Protein AF-A0A6N7YQ61-F1 (afdb_monomer_lite)

Sequence (126 aa):
MSHRLPLGLLAAAIGGLSLVPASASAATCSLSADDKYHKANNAKPTYTRSLKATGGASCATAKKMIGAYYKCRVSGGKGKKGRCSKKVLGYSCSEKRSNVIATQFDATATCRKGKARIVTAYTQFT

Secondary structure (DSSP, 8-state):
--------------------------EEPP--HHHHEE--TTS--EEEEEEEEETT--HHHHHHHHHHHHHHHHGGG-GGG----S-BTTBEEEEEEES--SSEEEEEEEEEETTEEEEEEEEEE-

Radius of gyration: 25.54 Å; chains: 1; bounding box: 71×47×73 Å

pLDDT: mean 81.06, std 17.14, range [39.16, 96.38]

Foldseek 3Di:
DDDDDDDDDDDPPPPPPPPPPPQFPKDWADADPVLQWDDDPPEFIKGWPTKIKTQPDDSVNLSVQSRQQVCQQCPPNCHPNGHRCDAGVNWGKDKDWDPDDPFKTKIWIWTDDPRIIMIIIMMTTD

Structure (mmCIF, N/CA/C/O backbone):
data_AF-A0A6N7YQ61-F1
#
_entry.id   AF-A0A6N7YQ61-F1
#
loop_
_atom_site.group_PDB
_atom_site.id
_atom_site.type_symbol
_atom_site.label_atom_id
_atom_site.label_alt_id
_atom_site.label_comp_id
_atom_site.label_asym_id
_atom_site.label_entity_id
_atom_site.label_seq_id
_atom_site.pdbx_PDB_ins_code
_atom_site.Cartn_x
_atom_site.Cartn_y
_atom_site.Cartn_z
_atom_site.occupancy
_atom_site.B_iso_or_equiv
_atom_site.auth_seq_id
_atom_site.auth_comp_id
_atom_site.auth_asym_id
_atom_site.auth_atom_id
_atom_site.pdbx_PDB_model_num
ATOM 1 N N . MET A 1 1 ? -56.473 28.124 59.358 1.00 42.25 1 MET A N 1
ATOM 2 C CA . MET A 1 1 ? -56.024 27.712 58.012 1.00 42.25 1 MET A CA 1
ATOM 3 C C . MET A 1 1 ? -54.699 28.402 57.762 1.00 42.25 1 MET A C 1
ATOM 5 O O . MET A 1 1 ? -54.674 29.607 57.563 1.00 42.25 1 MET A O 1
ATOM 9 N N . SER A 1 2 ? -53.605 27.665 57.921 1.00 47.38 2 SER A N 1
ATOM 10 C CA . SER A 1 2 ? -52.240 28.195 57.923 1.00 47.38 2 SER A CA 1
ATOM 11 C C . SER A 1 2 ? -51.513 27.661 56.705 1.00 47.38 2 SER A C 1
ATOM 13 O O . SER A 1 2 ? -51.377 26.450 56.646 1.00 47.38 2 SER A O 1
ATOM 15 N N . HIS A 1 3 ? -50.993 28.504 55.810 1.00 39.16 3 HIS A N 1
ATOM 16 C CA . HIS A 1 3 ? -49.877 28.104 54.943 1.00 39.16 3 HIS A CA 1
ATOM 17 C C . HIS A 1 3 ? -48.919 29.278 54.718 1.00 39.16 3 HIS A C 1
ATOM 19 O O . HIS A 1 3 ? -49.304 30.360 54.285 1.00 39.16 3 HIS A O 1
ATOM 25 N N . ARG A 1 4 ? -47.667 29.026 55.109 1.00 49.88 4 ARG A N 1
ATOM 26 C CA . ARG A 1 4 ? -46.493 29.899 55.070 1.00 49.88 4 ARG A CA 1
ATOM 27 C C . ARG A 1 4 ? -45.830 29.816 53.687 1.00 49.88 4 ARG A C 1
ATOM 29 O O . ARG A 1 4 ? -45.747 28.723 53.137 1.00 49.88 4 ARG A O 1
ATOM 36 N N . LEU A 1 5 ? -45.292 30.927 53.177 1.00 58.22 5 LEU A N 1
ATOM 37 C CA . LEU A 1 5 ? -44.213 30.919 52.171 1.00 58.22 5 LEU A CA 1
ATOM 38 C C . LEU A 1 5 ? -42.881 30.607 52.880 1.00 58.22 5 LEU A C 1
ATOM 40 O O . LEU A 1 5 ? -42.706 31.070 54.012 1.00 58.22 5 LEU A O 1
ATOM 44 N N . PRO A 1 6 ? -41.938 29.865 52.259 1.00 54.31 6 PRO A N 1
ATOM 45 C CA . PRO A 1 6 ? -40.820 30.577 51.618 1.00 54.31 6 PRO A CA 1
ATOM 46 C C . PRO A 1 6 ? -40.117 29.871 50.428 1.00 54.31 6 PRO A C 1
ATOM 48 O O . PRO A 1 6 ? -40.1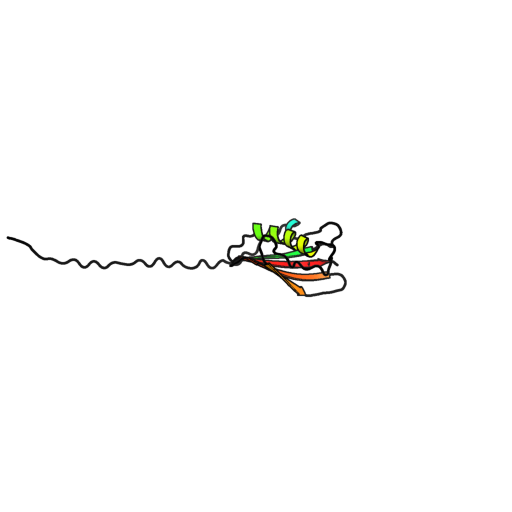05 28.653 50.301 1.00 54.31 6 PRO A O 1
ATOM 51 N N . LEU A 1 7 ? -39.495 30.713 49.592 1.00 53.50 7 LEU A N 1
ATOM 52 C CA . LEU A 1 7 ? -38.112 30.651 49.079 1.00 53.50 7 LEU A CA 1
ATOM 53 C C . LEU A 1 7 ? -37.510 29.282 48.676 1.00 53.50 7 LEU A C 1
ATOM 55 O O . LEU A 1 7 ? -37.196 28.450 49.522 1.00 53.50 7 LEU A O 1
ATOM 59 N N . GLY A 1 8 ? -37.186 29.125 47.386 1.00 46.88 8 GLY A N 1
ATOM 60 C CA . GLY A 1 8 ? -36.375 28.011 46.883 1.00 46.88 8 GLY A CA 1
ATOM 61 C C . GLY A 1 8 ? -35.829 28.258 45.476 1.00 46.88 8 GLY A C 1
ATOM 62 O O . GLY A 1 8 ? -36.422 27.835 44.490 1.00 46.88 8 GLY A O 1
ATOM 63 N N . LEU A 1 9 ? -34.69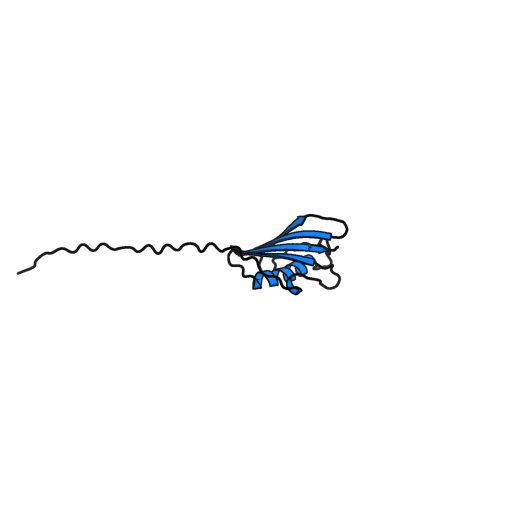9 28.964 45.390 1.00 50.28 9 LEU A N 1
ATOM 64 C CA . LEU A 1 9 ? -33.881 29.112 44.184 1.00 50.28 9 LEU A CA 1
ATOM 65 C C . LEU A 1 9 ? -33.262 27.739 43.841 1.00 50.28 9 LEU A C 1
ATOM 67 O O . LEU A 1 9 ? -32.331 27.307 44.516 1.00 50.28 9 LEU A O 1
ATOM 71 N N . LEU A 1 10 ? -33.752 27.043 42.811 1.00 47.97 10 LEU A N 1
ATOM 72 C CA . LEU A 1 10 ? -33.056 25.880 42.242 1.00 47.97 10 LEU A CA 1
ATOM 73 C C . LEU A 1 10 ? -32.352 26.302 40.948 1.00 47.97 10 LEU A C 1
ATOM 75 O O . LEU A 1 10 ? -32.927 26.288 39.861 1.00 47.97 10 LEU A O 1
ATOM 79 N N . ALA A 1 11 ? -31.085 26.691 41.078 1.00 49.25 11 ALA A N 1
ATOM 80 C CA . ALA A 1 11 ? -30.172 26.808 39.951 1.00 49.25 11 ALA A CA 1
ATOM 81 C C . ALA A 1 11 ? -29.813 25.394 39.460 1.00 49.25 11 ALA A C 1
ATOM 83 O O . ALA A 1 11 ? -29.032 24.683 40.090 1.00 49.25 11 ALA A O 1
ATOM 84 N N . ALA A 1 12 ? -30.399 24.970 38.340 1.00 50.97 12 ALA A N 1
ATOM 85 C CA . ALA A 1 12 ? -30.013 23.741 37.658 1.00 50.97 12 ALA A CA 1
ATOM 86 C C . ALA A 1 12 ? -28.675 23.964 36.931 1.00 50.97 12 ALA A C 1
ATOM 88 O O . ALA A 1 12 ? -28.627 24.527 35.839 1.00 50.97 12 ALA A O 1
ATOM 89 N N . ALA A 1 13 ? -27.574 23.537 37.550 1.00 46.09 13 ALA A N 1
ATOM 90 C CA . ALA A 1 13 ? -26.271 23.455 36.902 1.00 46.09 13 ALA A CA 1
ATOM 91 C C . ALA A 1 13 ? -26.300 22.328 35.857 1.00 46.09 13 ALA A C 1
ATOM 93 O O . ALA A 1 13 ? -26.114 21.153 36.170 1.00 46.09 13 ALA A O 1
ATOM 94 N N . ILE A 1 14 ? -26.562 22.684 34.599 1.00 58.94 14 ILE A N 1
ATOM 95 C CA . ILE A 1 14 ? -26.433 21.773 33.461 1.00 58.94 14 ILE A CA 1
ATOM 96 C C . ILE A 1 14 ? -24.933 21.614 33.198 1.00 58.94 14 ILE A C 1
ATOM 98 O O . ILE A 1 14 ? -24.313 22.421 32.507 1.00 58.94 14 ILE A O 1
ATOM 102 N N . GLY A 1 15 ? -24.329 20.598 33.814 1.00 45.97 15 GLY A N 1
ATOM 103 C CA . GLY A 1 15 ? -22.958 20.185 33.542 1.00 45.97 15 GLY A CA 1
ATOM 104 C C . GLY A 1 15 ? -22.835 19.731 32.092 1.00 45.97 15 GLY A C 1
ATOM 105 O O . GLY A 1 15 ? -23.155 18.592 31.760 1.00 45.97 15 GLY A O 1
ATOM 106 N N . GLY A 1 16 ? -22.397 20.639 31.220 1.00 45.56 16 GLY A N 1
ATOM 107 C CA . GLY A 1 16 ? -22.049 20.340 29.840 1.00 45.56 16 GLY A CA 1
ATOM 108 C C . GLY A 1 16 ? -20.889 19.353 29.811 1.00 45.56 16 GLY A C 1
ATOM 109 O O . GLY A 1 16 ? -19.733 19.730 29.996 1.00 45.56 16 GLY A O 1
ATOM 110 N N . LEU A 1 17 ? -21.201 18.077 29.591 1.00 49.44 17 LEU A N 1
ATOM 111 C CA . LEU A 1 17 ? -20.211 17.051 29.309 1.00 49.44 17 LEU A CA 1
ATOM 112 C C . LEU A 1 17 ? -19.649 17.333 27.910 1.00 49.44 17 LEU A C 1
ATOM 114 O O . LEU A 1 17 ? -20.162 16.854 26.900 1.00 49.44 17 LEU A O 1
ATOM 118 N N . SER A 1 18 ? -18.625 18.183 27.849 1.00 50.56 18 SER A N 1
ATOM 119 C CA . SER A 1 18 ? -17.862 18.453 26.637 1.00 50.56 18 SER A CA 1
ATOM 120 C C . SER A 1 18 ? -17.260 17.140 26.143 1.00 50.56 18 SER A C 1
ATOM 122 O O . SER A 1 18 ? -16.219 16.696 26.624 1.00 50.56 18 SER A O 1
ATOM 124 N N . LEU A 1 19 ? -17.930 16.497 25.184 1.00 49.97 19 LEU A N 1
ATOM 125 C CA . LEU A 1 19 ? -17.377 15.419 24.374 1.00 49.97 19 LEU A CA 1
ATOM 126 C C . LEU A 1 19 ? -16.245 16.019 23.541 1.00 49.97 19 LEU A C 1
ATOM 128 O O . LEU A 1 19 ? -16.441 16.416 22.394 1.00 49.97 19 LEU A O 1
ATOM 132 N N . VAL A 1 20 ? -15.061 16.131 24.141 1.00 55.19 20 VAL A N 1
ATOM 133 C CA . VAL A 1 20 ? -13.839 16.475 23.422 1.00 55.19 20 VAL A CA 1
ATOM 134 C C . VAL A 1 20 ? -13.678 15.405 22.341 1.00 55.19 20 VAL A C 1
ATOM 136 O O . VAL A 1 20 ? -13.548 14.225 22.682 1.00 55.19 20 VAL A O 1
ATOM 139 N N . PRO A 1 21 ? -13.721 15.749 21.041 1.00 48.81 21 PRO A N 1
ATOM 140 C CA . PRO A 1 21 ? -13.415 14.774 20.016 1.00 48.81 21 PRO A CA 1
ATOM 141 C C . PRO A 1 21 ? -11.974 14.340 20.259 1.00 48.81 21 PRO A C 1
ATOM 143 O O . PRO A 1 21 ? -11.049 15.137 20.122 1.00 48.81 21 PRO A O 1
ATOM 146 N N . ALA A 1 22 ? -11.788 13.084 20.668 1.00 53.47 22 ALA A N 1
ATOM 147 C CA . ALA A 1 22 ? -10.472 12.484 20.768 1.00 53.47 22 ALA A CA 1
ATOM 148 C C . ALA A 1 22 ? -9.824 12.593 19.385 1.00 53.47 22 ALA A C 1
ATOM 150 O O . ALA A 1 22 ? -10.175 11.862 18.453 1.00 53.47 22 ALA A O 1
ATOM 151 N N . SER A 1 23 ? -8.926 13.564 19.234 1.00 50.53 23 SER A N 1
ATOM 152 C CA . SER A 1 23 ? -8.077 13.717 18.065 1.00 50.53 23 SER A CA 1
ATOM 153 C C . SER A 1 23 ? -7.353 12.393 17.880 1.00 50.53 23 SER A C 1
ATOM 155 O O . SER A 1 23 ? -6.468 12.050 18.658 1.00 50.53 23 SER A O 1
ATOM 157 N N . ALA A 1 24 ? -7.790 11.598 16.903 1.00 54.75 24 ALA A N 1
ATOM 158 C CA . ALA A 1 24 ? -7.195 10.306 16.608 1.00 54.75 24 ALA A CA 1
ATOM 159 C C . ALA A 1 24 ? -5.767 10.546 16.104 1.00 54.75 24 ALA A C 1
ATOM 161 O O . ALA A 1 24 ? -5.551 10.757 14.906 1.00 54.75 24 ALA A O 1
ATOM 162 N N . SER A 1 25 ? -4.812 10.556 17.035 1.00 55.66 25 SER A N 1
ATOM 163 C CA . SER A 1 25 ? -3.390 10.710 16.761 1.00 55.66 25 SER A CA 1
ATOM 164 C C . SER A 1 25 ? -2.969 9.715 15.690 1.00 55.66 25 SER A C 1
ATOM 166 O O . SER A 1 25 ? -3.332 8.537 15.724 1.00 55.66 25 SER A O 1
ATOM 168 N N . ALA A 1 26 ? -2.235 10.206 14.694 1.00 61.69 26 ALA A N 1
ATOM 169 C CA . ALA A 1 26 ? -1.752 9.365 13.619 1.00 61.69 26 ALA A CA 1
ATOM 170 C C . ALA A 1 26 ? -0.755 8.343 14.179 1.00 61.69 26 ALA A C 1
ATOM 172 O O . ALA A 1 26 ? 0.364 8.700 14.541 1.00 61.69 26 ALA A O 1
ATOM 173 N N . ALA A 1 27 ? -1.150 7.072 14.241 1.00 76.44 27 ALA A N 1
ATOM 174 C CA . ALA A 1 27 ? -0.273 6.018 14.717 1.00 76.44 27 ALA A CA 1
ATOM 175 C C . ALA A 1 27 ? 0.690 5.632 13.590 1.00 76.44 27 ALA A C 1
ATOM 177 O O . ALA A 1 27 ? 0.278 5.130 12.538 1.00 76.44 27 ALA A O 1
ATOM 178 N N . THR A 1 28 ? 1.984 5.873 13.801 1.00 90.12 28 THR A N 1
ATOM 179 C CA . THR A 1 28 ? 3.018 5.219 12.995 1.00 90.12 28 THR A CA 1
ATOM 180 C C . THR A 1 28 ? 3.159 3.792 13.504 1.00 90.12 28 THR A C 1
ATOM 182 O O . THR A 1 28 ? 3.324 3.567 14.698 1.00 90.12 28 THR A O 1
ATOM 185 N N . CYS A 1 29 ? 3.046 2.825 12.602 1.00 91.19 29 CYS A N 1
ATOM 186 C CA . CYS A 1 29 ? 3.048 1.417 12.956 1.00 91.19 29 CYS A CA 1
ATOM 187 C C . CYS A 1 29 ? 4.458 0.841 12.858 1.00 91.19 29 CYS A C 1
ATOM 189 O O . CYS A 1 29 ? 5.095 0.943 11.809 1.00 91.19 29 CYS A O 1
ATOM 191 N N . SER A 1 30 ? 4.916 0.179 13.919 1.00 92.25 30 SER A N 1
ATOM 192 C CA . SER A 1 30 ? 6.176 -0.567 13.906 1.00 92.25 30 SER A CA 1
ATOM 193 C C . SER A 1 30 ? 6.073 -1.765 12.963 1.00 92.25 30 SER A C 1
ATOM 195 O O . SER A 1 30 ? 5.147 -2.571 13.080 1.00 92.25 30 SER A O 1
ATOM 197 N N . LEU A 1 31 ? 7.017 -1.881 12.030 1.00 90.31 31 LEU A N 1
ATOM 198 C CA . LEU A 1 31 ? 7.067 -2.946 11.026 1.00 90.31 31 LEU A CA 1
ATOM 199 C C . LEU A 1 31 ? 8.167 -3.951 11.371 1.00 90.31 31 LEU A C 1
ATOM 201 O O . LEU A 1 31 ? 9.328 -3.560 11.506 1.00 90.31 31 LEU A O 1
ATOM 205 N N . SER A 1 32 ? 7.803 -5.229 11.446 1.00 91.38 32 SER A N 1
ATOM 206 C CA . SER A 1 32 ? 8.752 -6.345 11.515 1.00 91.38 32 SER A CA 1
ATOM 207 C C . SER A 1 32 ? 9.389 -6.599 10.142 1.00 91.38 32 SER A C 1
ATOM 209 O O . SER A 1 32 ? 8.944 -6.040 9.138 1.00 91.38 32 SER A O 1
ATOM 211 N N . ALA A 1 33 ? 10.412 -7.455 10.065 1.00 87.31 33 ALA A N 1
ATOM 212 C CA . ALA A 1 33 ? 11.026 -7.829 8.786 1.00 87.31 33 ALA A CA 1
ATOM 213 C C . ALA A 1 33 ? 9.993 -8.399 7.789 1.00 87.31 33 ALA A C 1
ATOM 215 O O . ALA A 1 33 ? 9.944 -7.962 6.638 1.00 87.31 33 ALA A O 1
ATOM 216 N N . ASP A 1 34 ? 9.095 -9.266 8.263 1.00 86.31 34 ASP A N 1
ATOM 217 C CA . ASP A 1 34 ? 8.012 -9.859 7.466 1.00 86.31 34 ASP A CA 1
ATOM 218 C C . ASP A 1 34 ? 6.957 -8.847 6.995 1.00 86.31 34 ASP A C 1
ATOM 220 O O . ASP A 1 34 ? 6.383 -8.998 5.919 1.00 86.31 34 ASP A O 1
ATOM 224 N N . ASP A 1 35 ? 6.713 -7.782 7.767 1.00 87.69 35 ASP A N 1
ATOM 225 C CA . ASP A 1 35 ? 5.803 -6.704 7.351 1.00 87.69 35 ASP A CA 1
ATOM 226 C C . ASP A 1 35 ? 6.437 -5.819 6.264 1.00 87.69 35 ASP A C 1
ATOM 228 O O . ASP A 1 35 ? 5.748 -5.150 5.487 1.00 87.69 35 ASP A O 1
ATOM 232 N N . LYS A 1 36 ? 7.773 -5.744 6.248 1.00 90.31 36 LYS A N 1
ATOM 233 C CA . LYS A 1 36 ? 8.510 -4.926 5.286 1.00 90.31 36 LYS A CA 1
ATOM 234 C C . LYS A 1 36 ? 8.606 -5.623 3.944 1.00 90.31 36 LYS A C 1
ATOM 236 O O . LYS A 1 36 ? 8.482 -4.948 2.931 1.00 90.31 36 LYS A O 1
ATOM 241 N N . TYR A 1 37 ? 8.822 -6.930 3.915 1.00 91.06 37 TYR A N 1
ATOM 242 C CA . TYR A 1 37 ? 9.091 -7.648 2.679 1.00 91.06 37 TYR A CA 1
ATOM 243 C C . TYR A 1 37 ? 7.880 -8.434 2.173 1.00 91.06 37 TYR A C 1
ATOM 245 O O . TYR A 1 37 ? 7.350 -9.309 2.852 1.00 91.06 37 TYR A O 1
ATOM 253 N N . HIS A 1 38 ? 7.482 -8.184 0.925 1.00 86.25 38 HIS A N 1
ATOM 254 C CA . HIS A 1 38 ? 6.433 -8.959 0.268 1.00 86.25 38 HIS A CA 1
ATOM 255 C C . HIS A 1 38 ? 6.852 -9.430 -1.117 1.00 86.25 38 HIS A C 1
ATOM 257 O O . HIS A 1 38 ? 7.226 -8.636 -1.981 1.00 86.25 38 HIS A O 1
ATOM 263 N N . LYS A 1 39 ? 6.710 -10.735 -1.345 1.00 84.38 39 LYS A N 1
ATOM 264 C CA . LYS A 1 39 ? 6.918 -11.384 -2.637 1.00 84.38 39 LYS A CA 1
ATOM 265 C C . LYS A 1 39 ? 5.828 -12.434 -2.846 1.00 84.38 39 LYS A C 1
ATOM 267 O O . LYS A 1 39 ? 5.586 -13.256 -1.970 1.00 84.38 39 LYS A O 1
ATOM 272 N N . ALA A 1 40 ? 5.162 -12.393 -3.994 1.00 74.44 40 ALA A N 1
ATOM 273 C CA . ALA A 1 40 ? 4.236 -13.432 -4.441 1.00 74.44 40 ALA A CA 1
ATOM 274 C C . ALA A 1 40 ? 4.872 -14.208 -5.597 1.00 74.44 40 ALA A C 1
ATOM 276 O O . ALA A 1 40 ? 5.767 -13.693 -6.270 1.00 74.44 40 ALA A O 1
ATOM 277 N N . ASN A 1 41 ? 4.408 -15.438 -5.828 1.00 66.94 41 ASN A N 1
ATOM 278 C CA . ASN A 1 41 ? 4.917 -16.287 -6.905 1.00 66.94 41 ASN A CA 1
ATOM 279 C C . ASN A 1 41 ? 4.905 -15.540 -8.245 1.00 66.94 41 ASN A C 1
ATOM 281 O O . ASN A 1 41 ? 3.911 -14.909 -8.606 1.00 66.94 41 ASN A O 1
ATOM 285 N N . ASN A 1 42 ? 6.041 -15.592 -8.948 1.00 69.69 42 ASN A N 1
ATOM 286 C CA . ASN A 1 42 ? 6.300 -14.926 -10.231 1.00 69.69 42 ASN A CA 1
ATOM 287 C C . ASN A 1 42 ? 6.221 -13.384 -10.224 1.00 69.69 42 ASN A C 1
ATOM 289 O O . ASN A 1 42 ? 6.381 -12.758 -11.271 1.00 69.69 42 ASN A O 1
ATOM 293 N N . ALA A 1 43 ? 6.037 -12.749 -9.062 1.00 76.44 43 ALA A N 1
ATOM 294 C CA . ALA A 1 43 ? 6.047 -11.300 -8.906 1.00 76.44 43 ALA A CA 1
ATOM 295 C C . ALA A 1 43 ? 7.344 -10.812 -8.244 1.00 76.44 43 ALA A C 1
ATOM 297 O O . ALA A 1 43 ? 7.967 -11.489 -7.423 1.00 76.44 43 ALA A O 1
ATOM 298 N N . LYS A 1 44 ? 7.757 -9.597 -8.601 1.00 83.12 44 LYS A N 1
ATOM 299 C CA . LYS A 1 44 ? 8.938 -8.955 -8.020 1.00 83.12 44 LYS A CA 1
ATOM 300 C C . LYS A 1 44 ? 8.672 -8.498 -6.579 1.00 83.12 44 LYS A C 1
ATOM 302 O O . LYS A 1 44 ? 7.521 -8.172 -6.247 1.00 83.12 44 LYS A O 1
ATOM 307 N N . PRO A 1 45 ? 9.709 -8.439 -5.728 1.00 87.75 45 PRO A N 1
ATOM 308 C CA . PRO A 1 45 ? 9.548 -8.071 -4.330 1.00 87.75 45 PRO A CA 1
ATOM 309 C C . PRO A 1 45 ? 9.199 -6.591 -4.136 1.00 87.75 45 PRO A C 1
ATOM 311 O O . PRO A 1 45 ? 9.646 -5.717 -4.883 1.00 87.75 45 PRO A O 1
ATOM 314 N N . THR A 1 46 ? 8.417 -6.325 -3.094 1.00 90.12 46 THR A N 1
ATOM 315 C CA . THR A 1 46 ? 8.121 -4.995 -2.557 1.00 90.12 46 THR A CA 1
ATOM 316 C C . THR A 1 46 ? 8.686 -4.860 -1.149 1.00 90.12 46 THR A C 1
ATOM 318 O O . THR A 1 46 ? 8.540 -5.774 -0.340 1.00 90.12 46 THR A O 1
ATOM 321 N N . TYR A 1 47 ? 9.268 -3.697 -0.859 1.00 92.69 47 TYR A N 1
ATOM 322 C CA . TYR A 1 47 ? 9.755 -3.305 0.458 1.00 92.69 47 TYR A CA 1
ATOM 323 C C . TYR A 1 47 ? 8.969 -2.119 1.012 1.00 92.69 47 TYR A C 1
ATOM 325 O O . TYR A 1 47 ? 9.037 -1.010 0.483 1.00 92.69 47 TYR A O 1
ATOM 333 N N . THR A 1 48 ? 8.245 -2.335 2.103 1.00 94.31 48 THR A N 1
ATOM 334 C CA . THR A 1 48 ? 7.528 -1.297 2.839 1.00 94.31 48 THR A CA 1
ATOM 335 C C . THR A 1 48 ? 8.492 -0.496 3.698 1.00 94.31 48 THR A C 1
ATOM 337 O O . THR A 1 48 ? 9.194 -1.035 4.551 1.00 94.31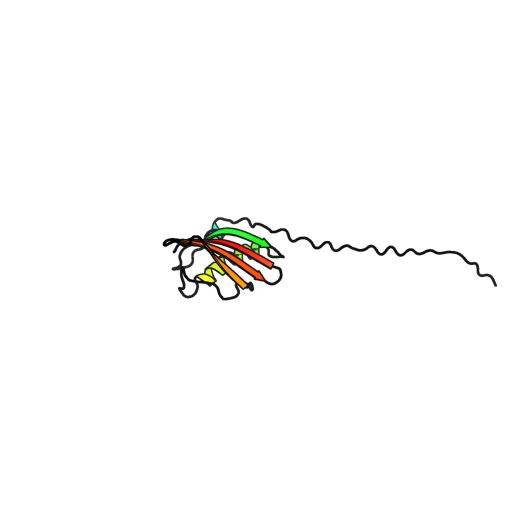 48 THR A O 1
ATOM 340 N N . ARG A 1 49 ? 8.496 0.819 3.495 1.00 94.50 49 ARG A N 1
ATOM 341 C CA . ARG A 1 49 ? 9.358 1.773 4.200 1.00 94.50 49 ARG A CA 1
ATOM 342 C C . ARG A 1 49 ? 8.640 2.433 5.367 1.00 94.50 49 ARG A C 1
ATOM 344 O O . ARG A 1 49 ? 9.257 2.725 6.383 1.00 94.50 49 ARG A O 1
ATOM 351 N N . SER A 1 50 ? 7.336 2.666 5.234 1.00 94.06 50 SER A N 1
ATOM 352 C CA . SER A 1 50 ? 6.526 3.217 6.318 1.00 94.06 50 SER A CA 1
ATOM 353 C C . SER A 1 50 ? 5.078 2.755 6.249 1.00 94.06 50 SER A C 1
ATOM 355 O O . SER A 1 50 ? 4.545 2.444 5.179 1.00 94.06 50 SER A O 1
ATOM 357 N N . LEU A 1 51 ? 4.444 2.726 7.420 1.00 95.31 51 LEU A N 1
ATOM 358 C CA . LEU A 1 51 ? 3.040 2.397 7.593 1.00 95.31 51 LEU A CA 1
ATOM 359 C C . LEU A 1 51 ? 2.434 3.317 8.653 1.00 95.31 51 LEU A C 1
ATOM 361 O O . LEU A 1 51 ? 2.936 3.408 9.772 1.00 95.31 51 LEU A O 1
ATOM 365 N N . LYS A 1 52 ? 1.345 3.992 8.294 1.00 94.88 52 LYS A N 1
ATOM 366 C CA . LYS A 1 52 ? 0.592 4.877 9.185 1.00 94.88 52 LYS A CA 1
ATOM 367 C C . LYS A 1 52 ? -0.883 4.506 9.165 1.00 94.88 52 LYS A C 1
ATOM 369 O O . LYS A 1 52 ? -1.440 4.266 8.093 1.00 94.88 52 LYS A O 1
ATOM 374 N N . ALA A 1 53 ? -1.508 4.498 10.335 1.00 94.81 53 ALA A N 1
ATOM 375 C CA . ALA A 1 53 ? -2.926 4.225 10.520 1.00 94.81 53 ALA A CA 1
ATOM 376 C C . ALA A 1 53 ? -3.573 5.381 11.293 1.00 94.81 53 ALA A C 1
ATOM 378 O O . ALA A 1 53 ? -3.056 5.818 12.319 1.00 94.81 53 ALA A O 1
ATOM 379 N N . THR A 1 54 ? -4.681 5.916 10.782 1.00 94.00 54 THR A N 1
ATOM 380 C CA . THR A 1 54 ? -5.389 7.051 11.389 1.00 94.00 54 THR A CA 1
ATOM 381 C C . THR A 1 54 ? -6.906 6.873 11.308 1.00 94.00 54 THR A C 1
ATOM 383 O O . THR A 1 54 ? -7.410 6.000 10.592 1.00 94.00 54 THR A O 1
ATOM 386 N N . GLY A 1 55 ? -7.648 7.703 12.052 1.00 90.81 55 GLY A N 1
ATOM 387 C CA . GLY A 1 55 ? -9.113 7.767 11.972 1.00 90.81 55 GLY A CA 1
ATOM 388 C C . GLY A 1 55 ? -9.823 6.476 12.392 1.00 90.81 55 GLY A C 1
ATOM 389 O O . GLY A 1 55 ? -10.833 6.109 11.796 1.00 90.81 55 GLY A O 1
ATOM 390 N N . GLY A 1 56 ? -9.262 5.765 13.376 1.00 88.19 56 GLY A N 1
ATOM 391 C CA . GLY A 1 56 ? -9.791 4.499 13.896 1.00 88.19 56 GLY A CA 1
ATOM 392 C C . GLY A 1 56 ? -9.224 3.238 13.231 1.00 88.19 56 GLY A C 1
ATOM 393 O O . GLY A 1 56 ? -9.592 2.132 13.613 1.00 88.19 56 GLY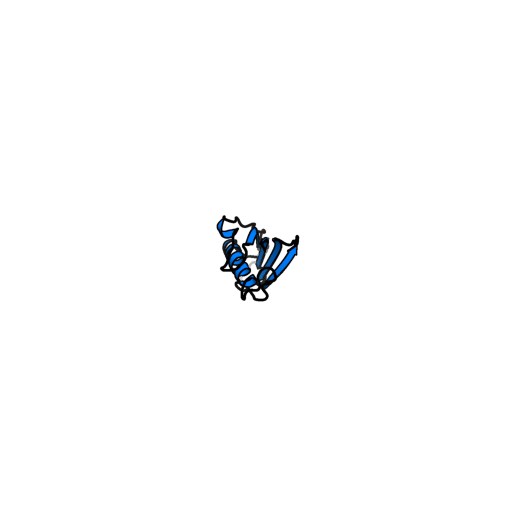 A O 1
ATOM 394 N N . ALA A 1 57 ? -8.318 3.363 12.254 1.00 92.12 57 ALA A N 1
ATOM 395 C CA . ALA A 1 57 ? -7.562 2.213 11.760 1.00 92.12 57 ALA A CA 1
ATOM 396 C C . ALA A 1 57 ? -6.521 1.756 12.798 1.00 92.12 57 ALA A C 1
ATOM 398 O O . ALA A 1 57 ? -5.749 2.569 13.300 1.00 92.12 57 ALA A O 1
ATOM 399 N N . SER A 1 58 ? -6.453 0.451 13.066 1.00 91.50 58 SER A N 1
ATOM 400 C CA . SER A 1 58 ? -5.426 -0.139 13.933 1.00 91.50 58 SER A CA 1
ATOM 401 C C . SER A 1 58 ? -4.183 -0.559 13.147 1.00 91.50 58 SER A C 1
ATOM 403 O O . SER A 1 58 ? -4.272 -0.938 11.975 1.00 91.50 58 SER A O 1
ATOM 405 N N . CYS A 1 59 ? -3.020 -0.581 13.804 1.00 92.25 59 CYS A N 1
ATOM 406 C CA . CYS A 1 59 ? -1.785 -1.058 13.178 1.00 92.25 59 CYS A CA 1
ATOM 407 C C . CYS A 1 59 ? -1.851 -2.529 12.753 1.00 92.25 59 CYS A C 1
ATOM 409 O O . CYS A 1 59 ? -1.300 -2.883 11.715 1.00 92.25 59 CYS A O 1
ATOM 411 N N . ALA A 1 60 ? -2.593 -3.372 13.475 1.00 92.12 60 ALA A N 1
ATOM 412 C CA . ALA A 1 60 ? -2.842 -4.752 13.060 1.00 92.12 60 ALA A CA 1
ATOM 413 C C . ALA A 1 60 ? -3.574 -4.822 11.705 1.00 92.12 60 ALA A C 1
ATOM 415 O O . ALA A 1 60 ? -3.195 -5.591 10.821 1.00 92.12 60 ALA A O 1
ATOM 416 N N . THR A 1 61 ? -4.590 -3.975 11.506 1.00 93.06 61 THR A N 1
ATOM 417 C CA . THR A 1 61 ? -5.300 -3.868 10.219 1.00 93.06 61 THR A CA 1
ATOM 418 C C . THR A 1 61 ? -4.387 -3.301 9.138 1.00 93.06 61 THR A C 1
ATOM 420 O O . THR A 1 61 ? -4.375 -3.787 8.008 1.00 93.06 61 THR A O 1
ATOM 423 N N . ALA A 1 62 ? -3.589 -2.294 9.489 1.00 93.44 62 ALA A N 1
ATOM 424 C CA . ALA A 1 62 ? -2.661 -1.656 8.573 1.00 93.44 62 ALA A CA 1
ATOM 425 C C . ALA A 1 62 ? -1.568 -2.622 8.078 1.00 93.44 62 ALA A C 1
ATOM 427 O O . ALA A 1 62 ? -1.267 -2.615 6.891 1.00 93.44 62 ALA A O 1
ATOM 428 N N . LYS A 1 63 ? -1.044 -3.516 8.925 1.00 94.38 63 LYS A N 1
ATOM 429 C CA . LYS A 1 63 ? -0.091 -4.561 8.509 1.00 94.38 63 LYS A CA 1
ATOM 430 C C . LYS A 1 63 ? -0.722 -5.563 7.542 1.00 94.38 63 LYS A C 1
ATOM 432 O O . LYS A 1 63 ? -0.188 -5.801 6.462 1.00 94.38 63 LYS A O 1
ATOM 437 N N . LYS A 1 64 ? -1.926 -6.061 7.861 1.00 93.69 64 LYS A N 1
ATOM 438 C CA . LYS A 1 64 ? -2.703 -6.937 6.958 1.00 93.69 64 LYS A CA 1
ATOM 439 C C . LYS A 1 64 ? -2.960 -6.279 5.597 1.00 93.69 64 LYS A C 1
ATOM 441 O O . LYS A 1 64 ? -2.945 -6.959 4.569 1.00 93.69 64 LYS A O 1
ATOM 446 N N . MET A 1 65 ? -3.172 -4.961 5.584 1.00 93.75 65 MET A N 1
ATOM 447 C CA . MET A 1 65 ? -3.376 -4.191 4.358 1.00 93.75 65 MET A CA 1
ATOM 448 C C . MET A 1 65 ? -2.180 -4.275 3.411 1.00 93.75 65 MET A C 1
ATOM 450 O O . MET A 1 65 ? -2.405 -4.385 2.212 1.00 93.75 65 MET A O 1
ATOM 454 N N . ILE A 1 66 ? -0.937 -4.250 3.905 1.00 92.50 66 ILE A N 1
ATOM 455 C CA . ILE A 1 66 ? 0.249 -4.230 3.036 1.00 92.50 66 ILE A CA 1
ATOM 456 C C . ILE A 1 66 ? 0.274 -5.476 2.138 1.00 92.50 66 ILE A C 1
ATOM 458 O O . ILE A 1 66 ? 0.282 -5.361 0.909 1.00 92.50 66 ILE A O 1
ATOM 462 N N . GLY A 1 67 ? 0.187 -6.666 2.738 1.00 90.94 67 GLY A N 1
ATOM 463 C CA . GLY A 1 67 ? 0.190 -7.926 1.996 1.00 90.94 67 GLY A CA 1
ATOM 464 C C . GLY A 1 67 ? -1.024 -8.077 1.072 1.00 90.94 67 GLY A C 1
ATOM 465 O O . GLY A 1 67 ? -0.887 -8.511 -0.073 1.00 90.94 67 GLY A O 1
ATOM 466 N N . ALA A 1 68 ? -2.216 -7.682 1.531 1.00 92.31 68 ALA A N 1
ATOM 467 C CA . ALA A 1 68 ? -3.435 -7.741 0.721 1.00 92.31 68 ALA A CA 1
ATOM 468 C C . ALA A 1 68 ? -3.386 -6.775 -0.479 1.00 92.31 68 ALA A C 1
ATOM 470 O O . ALA A 1 68 ? -3.780 -7.132 -1.592 1.00 92.31 68 ALA A O 1
ATOM 471 N N . TYR A 1 69 ? -2.856 -5.568 -0.272 1.00 91.62 69 TYR A N 1
ATOM 472 C CA . TYR A 1 69 ? -2.699 -4.555 -1.309 1.00 91.62 69 TYR A CA 1
ATOM 473 C C . TYR A 1 69 ? -1.664 -4.978 -2.353 1.00 91.62 69 TYR A C 1
ATOM 475 O O . TYR A 1 69 ? -1.924 -4.884 -3.556 1.00 91.62 69 TYR A O 1
ATOM 483 N N . TYR A 1 70 ? -0.526 -5.519 -1.906 1.00 89.81 70 TYR A N 1
ATOM 484 C CA . TYR A 1 70 ? 0.482 -6.097 -2.789 1.00 89.81 70 TYR A CA 1
ATOM 485 C C . TYR A 1 70 ? -0.114 -7.209 -3.662 1.00 89.81 70 TYR A C 1
ATOM 487 O O . TYR A 1 70 ? -0.023 -7.129 -4.888 1.00 89.81 70 TYR A O 1
ATOM 495 N N . LYS A 1 71 ? -0.815 -8.183 -3.061 1.00 88.81 71 LYS A N 1
ATOM 496 C CA . LYS A 1 71 ? -1.506 -9.260 -3.795 1.00 88.81 71 LYS A CA 1
ATOM 497 C C . LYS A 1 71 ? -2.481 -8.712 -4.838 1.00 88.81 71 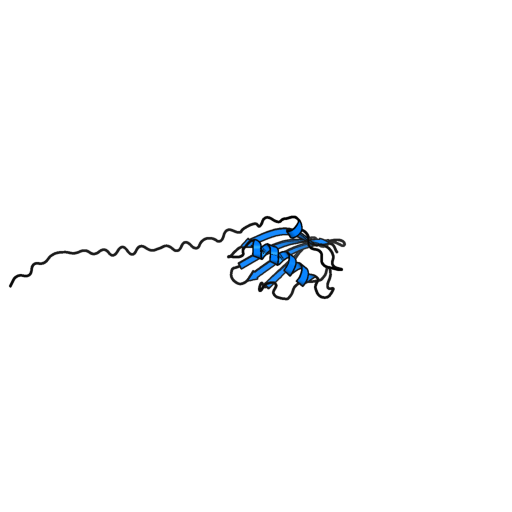LYS A C 1
ATOM 499 O O . LYS A 1 71 ? -2.484 -9.183 -5.970 1.00 88.81 71 LYS A O 1
ATOM 504 N N . CYS A 1 72 ? -3.274 -7.697 -4.490 1.00 89.69 72 CYS A N 1
ATOM 505 C CA . CYS A 1 72 ? -4.202 -7.071 -5.431 1.00 89.69 72 CYS A CA 1
ATOM 506 C C . CYS A 1 72 ? -3.483 -6.433 -6.631 1.00 89.69 72 CYS A C 1
ATOM 508 O O . CYS A 1 72 ? -3.922 -6.602 -7.767 1.00 89.69 72 CYS A O 1
ATOM 510 N N . ARG A 1 73 ? -2.368 -5.727 -6.397 1.00 88.44 73 ARG A N 1
ATOM 511 C CA . ARG A 1 73 ? -1.572 -5.098 -7.464 1.00 88.44 73 ARG A CA 1
ATOM 512 C C . ARG A 1 73 ? -1.003 -6.113 -8.445 1.00 88.44 73 ARG A C 1
ATOM 514 O O . ARG A 1 73 ? -1.060 -5.881 -9.649 1.00 88.44 73 ARG A O 1
ATOM 521 N N . VAL A 1 74 ? -0.428 -7.200 -7.934 1.00 85.50 74 VAL A N 1
ATOM 522 C CA . VAL A 1 74 ? 0.279 -8.194 -8.760 1.00 85.50 74 VAL A CA 1
ATOM 523 C C . VAL A 1 74 ? -0.644 -9.283 -9.316 1.00 85.50 74 VAL A C 1
ATOM 525 O O . VAL A 1 74 ? -0.222 -10.074 -10.156 1.00 85.50 74 VAL A O 1
ATOM 528 N N . SER A 1 75 ? -1.910 -9.309 -8.886 1.00 81.81 75 SER A N 1
ATOM 529 C CA . SER A 1 75 ? -2.925 -10.249 -9.367 1.00 81.81 75 SER A CA 1
ATOM 530 C C . SER A 1 75 ? -3.095 -10.184 -10.891 1.00 81.81 75 SER A C 1
ATOM 532 O O . SER A 1 75 ? -3.098 -9.106 -11.492 1.00 81.81 75 SER A O 1
ATOM 534 N N . GLY A 1 76 ? -3.259 -11.352 -11.521 1.00 67.19 76 GLY A N 1
ATOM 535 C CA . GLY A 1 76 ? -3.487 -11.475 -12.963 1.00 67.19 76 GLY A CA 1
ATOM 536 C C . GLY A 1 76 ? -2.279 -11.101 -13.826 1.00 67.19 76 GLY A C 1
ATOM 537 O O . GLY A 1 76 ? -2.465 -10.578 -14.920 1.00 67.19 76 GLY A O 1
ATOM 538 N N . GLY A 1 77 ? -1.054 -11.283 -13.318 1.00 62.56 77 GLY A N 1
ATOM 539 C CA . GLY A 1 77 ? 0.180 -11.130 -14.101 1.00 62.56 77 GLY A CA 1
ATOM 540 C C . GLY A 1 77 ? 0.573 -9.685 -14.427 1.00 62.56 77 GLY A C 1
ATOM 541 O O . GLY A 1 77 ? 1.472 -9.453 -15.226 1.00 62.56 77 GLY A O 1
ATOM 542 N N . LYS A 1 78 ? -0.065 -8.687 -13.805 1.00 69.75 78 LYS A N 1
ATOM 543 C CA . LYS A 1 78 ? 0.107 -7.267 -14.171 1.00 69.75 78 LYS A CA 1
ATOM 544 C C . LYS A 1 78 ? 1.484 -6.681 -13.802 1.00 69.75 78 LYS A C 1
ATOM 546 O O . LYS A 1 78 ? 1.820 -5.579 -14.246 1.00 69.75 78 LYS A O 1
ATOM 551 N N . GLY A 1 79 ? 2.284 -7.392 -13.000 1.00 68.00 79 GLY A N 1
ATOM 552 C CA . GLY A 1 79 ? 3.683 -7.057 -12.696 1.00 68.00 79 GLY A CA 1
ATOM 553 C C . GLY A 1 79 ? 3.898 -5.604 -12.242 1.00 68.00 79 GLY A C 1
ATOM 554 O O . GLY A 1 79 ? 3.076 -5.041 -11.518 1.00 68.00 79 GLY A O 1
ATOM 555 N N . LYS A 1 80 ? 4.986 -4.963 -12.709 1.00 67.56 80 LYS A N 1
ATOM 556 C CA . LYS A 1 80 ? 5.330 -3.546 -12.432 1.00 67.56 80 LYS A CA 1
ATOM 557 C C . LYS A 1 80 ? 4.157 -2.595 -12.679 1.00 67.56 80 LYS A C 1
ATOM 559 O O . LYS A 1 80 ? 3.971 -1.647 -11.918 1.00 67.56 80 LYS A O 1
ATOM 564 N N . LYS A 1 81 ? 3.372 -2.808 -13.740 1.00 72.19 81 LYS A N 1
ATOM 565 C CA . LYS A 1 81 ? 2.277 -1.911 -14.161 1.00 72.19 81 LYS A CA 1
ATOM 566 C C . LYS A 1 81 ? 0.975 -2.156 -13.393 1.00 72.19 81 LYS A C 1
ATOM 568 O O . LYS A 1 81 ? 0.074 -1.324 -13.452 1.00 72.19 81 LYS A O 1
ATOM 573 N N . GLY A 1 82 ? 0.902 -3.244 -12.630 1.00 78.88 82 GLY A N 1
ATOM 574 C CA . GLY A 1 82 ? -0.256 -3.613 -11.836 1.00 78.88 82 GLY A CA 1
ATOM 575 C C . GLY A 1 82 ? -0.665 -2.530 -10.849 1.00 78.88 82 GLY A C 1
ATOM 576 O O . GLY A 1 82 ? 0.150 -2.016 -10.082 1.00 78.88 82 GLY A O 1
ATOM 577 N N . ARG A 1 83 ? -1.948 -2.175 -10.891 1.00 84.06 83 ARG A N 1
ATOM 578 C CA . ARG A 1 83 ? -2.614 -1.310 -9.919 1.00 84.06 83 ARG A CA 1
ATOM 579 C C . ARG A 1 83 ? -3.777 -2.078 -9.320 1.00 84.06 83 ARG A C 1
ATOM 581 O O . ARG A 1 83 ? -4.410 -2.882 -10.001 1.00 84.06 83 ARG A O 1
ATOM 588 N N . CYS A 1 84 ? -4.068 -1.803 -8.057 1.00 86.31 84 CYS A N 1
ATOM 589 C CA . CYS A 1 84 ? -5.258 -2.333 -7.419 1.00 86.31 84 CYS A CA 1
ATOM 590 C C . CYS A 1 84 ? -6.429 -1.370 -7.648 1.00 86.31 84 CYS A C 1
ATOM 592 O O . CYS A 1 84 ? -6.443 -0.281 -7.083 1.00 86.31 84 CYS A O 1
ATOM 594 N N . SER A 1 85 ? -7.392 -1.757 -8.487 1.00 84.69 85 SER A N 1
ATOM 595 C CA . SER A 1 85 ? -8.633 -0.998 -8.726 1.00 84.69 85 SER A CA 1
ATOM 596 C C . SER A 1 85 ? -9.800 -1.451 -7.843 1.00 84.69 85 SER A C 1
ATOM 598 O O . SER A 1 85 ? -10.834 -0.791 -7.792 1.00 84.69 85 SER A O 1
ATOM 600 N N . LYS A 1 86 ? -9.650 -2.584 -7.147 1.00 88.88 86 LYS A N 1
ATOM 601 C CA . LYS A 1 86 ? -10.674 -3.161 -6.270 1.00 88.88 86 LYS A CA 1
ATOM 602 C C . LYS A 1 86 ? -10.493 -2.675 -4.833 1.00 88.88 86 LYS A C 1
ATOM 604 O O . LYS A 1 86 ? -9.416 -2.231 -4.439 1.00 88.88 86 LYS A O 1
ATOM 609 N N . LYS A 1 87 ? -11.544 -2.815 -4.023 1.00 92.50 87 LYS A N 1
ATOM 610 C CA . LYS A 1 87 ? -11.431 -2.612 -2.576 1.00 92.50 87 LYS A CA 1
ATOM 611 C C . LYS A 1 87 ? -10.570 -3.715 -1.959 1.00 92.50 87 LYS A C 1
ATOM 613 O O . LYS A 1 87 ? -10.759 -4.891 -2.256 1.00 92.50 87 LYS A O 1
ATOM 618 N N . VAL A 1 88 ? -9.670 -3.337 -1.058 1.00 93.62 88 VAL A N 1
ATOM 619 C CA . VAL A 1 88 ? -8.794 -4.254 -0.316 1.00 93.62 88 VAL A CA 1
ATOM 620 C C . VAL A 1 88 ? -9.220 -4.226 1.141 1.00 93.62 88 VAL A C 1
ATOM 622 O O . VAL A 1 88 ? -9.221 -3.163 1.750 1.00 93.62 88 VAL A O 1
ATOM 625 N N . LEU A 1 89 ? -9.653 -5.361 1.699 1.00 93.88 89 LEU A N 1
ATOM 626 C CA . LEU A 1 89 ? -10.206 -5.428 3.066 1.00 93.88 89 LEU A CA 1
ATOM 627 C C . LEU A 1 89 ? -11.350 -4.410 3.313 1.00 93.88 89 LEU A C 1
ATOM 629 O O . LEU A 1 89 ? -11.547 -3.911 4.422 1.00 93.88 89 LEU A O 1
ATOM 633 N N . GLY A 1 90 ? -12.089 -4.052 2.256 1.00 94.19 90 GLY A N 1
ATOM 634 C CA . GLY A 1 90 ? -13.139 -3.028 2.290 1.00 94.19 90 GLY A CA 1
ATOM 635 C C . GLY A 1 90 ? -12.653 -1.575 2.199 1.00 94.19 90 GLY A C 1
ATOM 636 O O . GLY A 1 90 ? -13.483 -0.671 2.257 1.00 94.19 90 GLY A O 1
ATOM 637 N N . TYR A 1 91 ? -11.350 -1.332 2.033 1.00 95.88 91 TYR A N 1
ATOM 638 C CA . TYR A 1 91 ? -10.780 -0.003 1.809 1.00 95.88 91 TYR A CA 1
ATOM 639 C C . TYR A 1 91 ? -10.625 0.283 0.317 1.00 95.88 91 TYR A C 1
ATOM 641 O O . TYR A 1 91 ? -10.146 -0.559 -0.442 1.00 95.88 91 TYR A O 1
ATOM 649 N N . SER A 1 92 ? -10.965 1.501 -0.092 1.00 95.38 92 SER A N 1
ATOM 650 C CA . SER A 1 92 ? -10.634 2.020 -1.419 1.00 95.38 92 SER A CA 1
ATOM 651 C C . SER A 1 92 ? -9.214 2.576 -1.394 1.00 95.38 92 SER A C 1
ATOM 653 O O . SER A 1 92 ? -8.919 3.470 -0.598 1.00 95.38 92 SER A O 1
ATOM 655 N N . CYS A 1 93 ? -8.335 2.048 -2.243 1.00 94.56 93 CYS A N 1
ATOM 656 C CA . CYS A 1 93 ? -6.925 2.421 -2.276 1.00 94.56 93 CYS A CA 1
ATOM 657 C C . CYS A 1 93 ? -6.598 3.257 -3.515 1.00 94.56 93 CYS A C 1
ATOM 659 O O . CYS A 1 93 ? -7.034 2.951 -4.619 1.00 94.56 93 CYS A O 1
ATOM 661 N N . SER A 1 94 ? -5.800 4.303 -3.322 1.00 93.12 94 SER A N 1
ATOM 662 C CA . SER A 1 94 ? -5.222 5.111 -4.393 1.00 93.12 94 SER A CA 1
ATOM 663 C C . SER A 1 94 ? -3.705 5.091 -4.273 1.00 93.12 94 SER A C 1
ATOM 665 O O . SER A 1 94 ? -3.165 5.186 -3.170 1.00 93.12 94 SER A O 1
ATOM 667 N N . GLU A 1 95 ? -3.026 4.960 -5.407 1.00 92.81 95 GLU A N 1
ATOM 668 C CA . GLU A 1 95 ? -1.576 4.857 -5.491 1.00 92.81 95 GLU A CA 1
ATOM 669 C C . GLU A 1 95 ? -0.992 6.050 -6.224 1.00 92.81 95 GLU A C 1
ATOM 671 O O . GLU A 1 95 ? -1.407 6.370 -7.338 1.00 92.81 95 GLU A O 1
ATOM 676 N N . LYS A 1 96 ? 0.040 6.641 -5.633 1.00 93.31 96 LYS A N 1
ATOM 677 C CA . LYS A 1 96 ? 0.907 7.604 -6.304 1.00 93.31 96 LYS A CA 1
ATOM 678 C C . LYS A 1 96 ? 2.297 7.005 -6.417 1.00 93.31 96 LYS A C 1
ATOM 680 O O . LYS A 1 96 ? 2.833 6.540 -5.414 1.00 93.31 96 LYS A O 1
ATOM 685 N N . ARG A 1 97 ? 2.854 6.994 -7.629 1.00 93.38 97 ARG A N 1
ATOM 686 C CA . ARG A 1 97 ? 4.216 6.517 -7.899 1.00 93.38 97 ARG A CA 1
ATOM 687 C C . ARG A 1 97 ? 5.166 7.692 -8.061 1.00 93.38 97 ARG A C 1
ATOM 689 O O . ARG A 1 97 ? 4.769 8.732 -8.576 1.00 93.38 97 ARG A O 1
ATOM 696 N N . SER A 1 98 ? 6.403 7.485 -7.652 1.00 93.38 98 SER A N 1
ATOM 697 C CA . SER A 1 98 ? 7.519 8.420 -7.747 1.00 93.38 98 SER A CA 1
ATOM 698 C C . SER A 1 98 ? 8.809 7.642 -8.019 1.00 93.38 98 SER A C 1
ATOM 700 O O . SER A 1 98 ? 8.813 6.411 -7.959 1.00 93.38 98 SER A O 1
ATOM 702 N N . ASN A 1 99 ? 9.900 8.349 -8.330 1.00 91.50 99 ASN A N 1
ATOM 703 C CA . ASN A 1 99 ? 11.237 7.766 -8.525 1.00 91.50 99 ASN A CA 1
ATOM 704 C C . ASN A 1 99 ? 11.225 6.536 -9.452 1.00 91.50 99 ASN A C 1
ATOM 706 O O . ASN A 1 99 ? 11.772 5.483 -9.126 1.00 91.50 99 ASN A O 1
ATOM 710 N N . VAL A 1 100 ? 10.508 6.635 -10.576 1.00 90.31 100 VAL A N 1
ATOM 711 C CA . VAL A 1 100 ? 10.310 5.513 -11.496 1.00 90.31 100 VAL A CA 1
ATOM 712 C C . VAL A 1 100 ? 11.534 5.386 -12.394 1.00 90.31 100 VAL A C 1
ATOM 714 O O . VAL A 1 100 ? 11.747 6.226 -13.261 1.00 90.31 100 VAL A O 1
ATOM 717 N N . ILE A 1 101 ? 12.302 4.316 -12.212 1.00 87.50 101 ILE A N 1
ATOM 718 C CA . ILE A 1 101 ? 13.449 3.974 -13.059 1.00 87.50 101 ILE A CA 1
ATOM 719 C C . ILE A 1 101 ? 13.274 2.578 -13.670 1.00 87.50 101 ILE A C 1
ATOM 721 O O . ILE A 1 101 ? 12.257 1.899 -13.461 1.00 87.50 101 ILE A O 1
ATOM 725 N N . ALA A 1 102 ? 14.250 2.138 -14.467 1.00 84.75 102 ALA A N 1
ATOM 726 C CA . ALA A 1 102 ? 14.190 0.857 -15.165 1.00 84.75 102 ALA A CA 1
ATOM 727 C C . ALA A 1 102 ? 14.033 -0.336 -14.206 1.00 84.75 102 ALA A C 1
ATOM 729 O O . ALA A 1 102 ? 13.228 -1.217 -14.494 1.00 84.75 102 ALA A O 1
ATOM 730 N N . THR A 1 103 ? 14.712 -0.315 -13.053 1.00 87.31 103 THR A N 1
ATOM 731 C CA . THR A 1 103 ? 14.838 -1.442 -12.107 1.00 87.31 103 THR A CA 1
ATOM 732 C C . THR A 1 103 ? 13.919 -1.370 -10.886 1.00 87.31 103 THR A C 1
ATOM 734 O O . THR A 1 103 ? 13.679 -2.390 -10.238 1.00 87.31 103 THR A O 1
ATOM 737 N N . GLN A 1 104 ? 13.384 -0.190 -10.557 1.00 90.69 104 GLN A N 1
ATOM 738 C CA . GLN A 1 104 ? 12.501 -0.003 -9.406 1.00 90.69 104 GLN A CA 1
ATOM 739 C C . GLN A 1 104 ? 11.602 1.229 -9.538 1.00 90.69 104 GLN A C 1
ATOM 741 O O . GLN A 1 104 ? 11.784 2.076 -10.414 1.00 90.69 104 GLN A O 1
ATOM 746 N N . PHE A 1 105 ? 10.629 1.334 -8.639 1.00 91.88 105 PHE A N 1
ATOM 747 C CA . PHE A 1 105 ? 9.923 2.579 -8.370 1.00 91.88 105 PHE A CA 1
ATOM 748 C C . PHE A 1 105 ? 9.504 2.678 -6.910 1.00 91.88 105 PHE A C 1
ATOM 750 O O . PHE A 1 105 ? 9.322 1.670 -6.224 1.00 91.88 105 PHE A O 1
ATOM 757 N N . ASP A 1 106 ? 9.249 3.906 -6.486 1.00 94.31 106 ASP A N 1
ATOM 758 C CA . ASP A 1 106 ? 8.658 4.209 -5.198 1.00 94.31 106 ASP A CA 1
ATOM 759 C C . ASP A 1 106 ? 7.171 4.487 -5.334 1.00 94.31 106 ASP A C 1
ATOM 761 O O . ASP A 1 106 ? 6.692 5.004 -6.346 1.00 94.31 106 ASP A O 1
ATOM 765 N N . ALA A 1 107 ? 6.413 4.169 -4.295 1.00 94.19 107 ALA A N 1
ATOM 766 C CA . ALA A 1 107 ? 5.005 4.497 -4.267 1.00 94.19 107 ALA A CA 1
ATOM 767 C C . ALA A 1 107 ? 4.493 4.755 -2.860 1.00 94.19 107 ALA A C 1
ATOM 769 O O . ALA A 1 107 ? 5.003 4.239 -1.867 1.00 94.19 107 ALA A O 1
ATOM 770 N N . THR A 1 108 ? 3.431 5.550 -2.805 1.00 95.94 108 THR A N 1
ATOM 771 C CA . THR A 1 108 ? 2.592 5.718 -1.626 1.00 95.94 108 THR A CA 1
ATOM 772 C C . THR A 1 108 ? 1.182 5.272 -1.970 1.00 95.94 108 THR A C 1
ATOM 774 O O . THR A 1 108 ? 0.542 5.848 -2.853 1.00 95.94 108 THR A O 1
ATOM 777 N N . ALA A 1 109 ? 0.686 4.259 -1.264 1.00 95.25 109 ALA A N 1
ATOM 778 C CA . ALA A 1 109 ? -0.708 3.854 -1.332 1.00 95.25 109 ALA A CA 1
ATOM 779 C C . ALA A 1 109 ? -1.466 4.407 -0.124 1.00 95.25 109 ALA A C 1
ATOM 781 O O . ALA A 1 109 ? -1.067 4.239 1.027 1.00 95.25 109 ALA A O 1
ATOM 782 N N . THR A 1 110 ? -2.569 5.096 -0.401 1.00 96.25 110 THR A N 1
ATOM 783 C CA . THR A 1 110 ? -3.511 5.584 0.605 1.00 96.25 110 THR A CA 1
ATOM 784 C C . THR A 1 110 ? -4.810 4.809 0.470 1.00 96.25 110 THR A C 1
ATOM 786 O O . THR A 1 110 ? -5.522 4.964 -0.520 1.00 96.25 110 THR A O 1
ATOM 789 N N . CYS A 1 111 ? -5.133 4.016 1.483 1.00 96.31 111 CYS A N 1
ATOM 790 C CA . CYS A 1 111 ? -6.352 3.226 1.575 1.00 96.31 111 CYS A CA 1
ATOM 791 C C . CYS A 1 111 ? -7.321 3.868 2.571 1.00 96.31 111 CYS A C 1
ATOM 793 O O . CYS A 1 111 ? -6.928 4.229 3.681 1.00 96.31 111 CYS A O 1
ATOM 795 N N . ARG A 1 112 ? -8.589 4.033 2.180 1.00 96.12 112 ARG A N 1
ATOM 796 C CA . ARG A 1 112 ? -9.622 4.724 2.971 1.00 96.12 112 ARG A CA 1
ATOM 797 C C . ARG A 1 112 ? -10.878 3.870 3.140 1.00 96.12 112 ARG A C 1
ATOM 799 O O . ARG A 1 112 ? -11.315 3.231 2.184 1.00 96.12 112 ARG A O 1
ATOM 806 N N . LYS A 1 113 ? -11.467 3.899 4.338 1.00 95.44 113 LYS A N 1
ATOM 807 C CA . LYS A 1 113 ? -12.764 3.287 4.673 1.00 95.44 113 LYS A CA 1
ATOM 808 C C . LYS A 1 113 ? -13.482 4.172 5.694 1.00 95.44 113 LYS A C 1
ATOM 810 O O . LYS A 1 113 ? -13.169 4.137 6.881 1.00 95.44 113 LYS A O 1
ATOM 815 N N . GLY A 1 114 ? -14.417 5.001 5.228 1.00 93.81 114 GLY A N 1
ATOM 816 C CA . GLY A 1 114 ? -15.011 6.047 6.066 1.00 93.81 114 GLY A CA 1
ATOM 817 C C . GLY A 1 114 ? -13.931 6.992 6.605 1.00 93.81 114 GLY A C 1
ATOM 818 O O . GLY A 1 114 ? -13.113 7.497 5.835 1.00 93.81 114 GLY A O 1
ATOM 819 N N . LYS A 1 115 ? -13.894 7.183 7.930 1.00 92.19 115 LYS A N 1
ATOM 820 C CA . LYS A 1 115 ? -12.867 7.988 8.618 1.00 92.19 115 LYS A CA 1
ATOM 821 C C . LYS A 1 115 ? -11.505 7.283 8.705 1.00 92.19 115 LYS A C 1
ATOM 823 O O . LYS A 1 115 ? -10.484 7.955 8.831 1.00 92.19 115 LYS A O 1
ATOM 828 N N . ALA A 1 116 ? -11.474 5.953 8.594 1.00 95.25 116 ALA A N 1
ATOM 829 C CA . ALA A 1 116 ? -10.255 5.169 8.725 1.00 95.25 116 ALA A CA 1
ATOM 830 C C . ALA A 1 116 ? -9.351 5.341 7.500 1.00 95.25 116 ALA A C 1
ATOM 832 O O . ALA A 1 116 ? -9.787 5.184 6.352 1.00 95.25 116 ALA A O 1
ATOM 833 N N . ARG A 1 117 ? -8.066 5.611 7.742 1.00 95.75 117 ARG A N 1
ATOM 834 C CA . ARG A 1 117 ? -7.063 5.809 6.693 1.00 95.75 117 ARG A CA 1
ATOM 835 C C . ARG A 1 117 ? -5.790 5.039 7.014 1.00 95.75 117 ARG A C 1
ATOM 837 O O . ARG A 1 117 ? -5.262 5.121 8.116 1.00 95.75 117 ARG A O 1
ATOM 844 N N . ILE A 1 118 ? -5.288 4.316 6.019 1.00 96.19 118 ILE A N 1
ATOM 845 C CA . ILE A 1 118 ? -4.010 3.608 6.065 1.00 96.19 118 ILE A CA 1
ATOM 846 C C . ILE A 1 118 ? -3.136 4.170 4.951 1.00 96.19 118 ILE A C 1
ATOM 848 O O . ILE A 1 118 ? -3.559 4.229 3.796 1.00 96.19 118 ILE A O 1
ATOM 852 N N . VAL A 1 119 ? -1.931 4.608 5.294 1.00 96.38 119 VAL A N 1
ATOM 853 C CA . VAL A 1 119 ? -0.939 5.097 4.334 1.00 96.38 119 VAL A CA 1
ATOM 854 C C . VAL A 1 119 ? 0.282 4.200 4.421 1.00 96.38 119 VAL A C 1
ATOM 856 O O . VAL A 1 119 ? 0.871 4.063 5.490 1.00 96.38 119 VAL A O 1
ATOM 859 N N . THR A 1 120 ? 0.657 3.596 3.300 1.00 95.06 120 THR A N 1
ATOM 860 C CA . THR A 1 120 ? 1.874 2.793 3.172 1.00 95.06 120 THR A CA 1
ATOM 861 C C . THR A 1 120 ? 2.764 3.388 2.094 1.00 95.06 120 THR A C 1
ATOM 863 O O . THR A 1 120 ? 2.295 3.686 0.994 1.00 95.06 120 THR A O 1
ATOM 866 N N . ALA A 1 121 ? 4.041 3.580 2.415 1.00 95.56 121 ALA A N 1
ATOM 867 C CA . ALA A 1 121 ? 5.062 3.917 1.435 1.00 95.56 121 ALA A CA 1
ATOM 868 C C . ALA A 1 121 ? 5.954 2.700 1.210 1.00 95.56 121 ALA A C 1
ATOM 870 O O . ALA A 1 121 ? 6.397 2.074 2.175 1.00 95.56 121 ALA A O 1
ATOM 871 N N . TYR A 1 122 ? 6.252 2.389 -0.045 1.00 93.81 122 TYR A N 1
ATOM 872 C CA . TYR A 1 122 ? 7.033 1.214 -0.405 1.00 93.81 122 TYR A CA 1
ATOM 873 C C . TYR A 1 122 ? 7.882 1.447 -1.659 1.00 93.81 122 TYR A C 1
ATOM 875 O O . TYR A 1 122 ? 7.635 2.384 -2.419 1.00 93.81 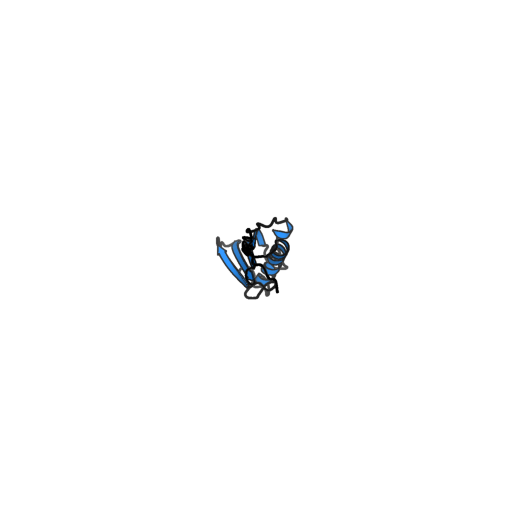122 TYR A O 1
ATOM 883 N N . THR A 1 123 ? 8.864 0.574 -1.856 1.00 93.69 123 THR A N 1
ATOM 884 C CA . THR A 1 123 ? 9.684 0.464 -3.065 1.00 93.69 123 THR A CA 1
ATOM 885 C C . THR A 1 123 ? 9.417 -0.894 -3.705 1.00 93.69 123 THR A C 1
ATOM 887 O O . THR A 1 123 ? 9.374 -1.910 -3.016 1.00 93.69 123 THR A O 1
ATOM 890 N N . GLN A 1 124 ? 9.195 -0.926 -5.013 1.00 89.31 124 GLN A N 1
ATOM 891 C CA . GLN A 1 124 ? 8.924 -2.141 -5.779 1.00 89.31 124 GLN A CA 1
ATOM 892 C C . GLN A 1 124 ? 10.008 -2.306 -6.839 1.00 89.31 124 GLN A C 1
ATOM 894 O O . GLN A 1 124 ? 10.172 -1.437 -7.696 1.00 89.31 124 GLN A O 1
ATOM 899 N N . PHE A 1 125 ? 10.683 -3.453 -6.814 1.00 84.94 125 PHE A N 1
ATOM 900 C CA . PHE A 1 125 ? 11.608 -3.858 -7.874 1.00 84.94 125 PHE A CA 1
ATOM 901 C C . PHE A 1 125 ? 10.841 -4.378 -9.084 1.00 84.94 125 PHE A C 1
ATOM 903 O O . PHE A 1 125 ? 9.695 -4.820 -8.943 1.00 84.94 125 PHE A O 1
ATOM 910 N N . THR A 1 126 ? 11.437 -4.293 -10.271 1.00 76.06 126 THR A N 1
ATOM 911 C CA . THR A 1 126 ? 10.734 -4.533 -11.538 1.00 76.06 126 THR A CA 1
ATOM 912 C C . THR A 1 126 ? 11.399 -5.557 -12.424 1.00 76.06 126 THR A C 1
ATOM 914 O O . THR A 1 126 ? 12.635 -5.676 -12.347 1.00 76.06 126 THR A O 1
#